Protein AF-S4PSK9-F1 (afdb_monomer_lite)

Secondary structure (DSSP, 8-state):
-HHHHHHHHHHHHHHHHHTTSSSPP---HHHHHHHHHH-----BT-EEEETTEEEEEEE-SSSTT-EEEE-

InterPro domains:
  IPR001279 Metallo-beta-lactamase [PF16661] (9-71)
  IPR036866 Ribonuclease Z/Hydroxyacylglutathione hydrolase-like [G3DSA:3.60.15.10] (1-71)
  IPR036866 Ribonuclease Z/Hydroxyacylglutathione hydrolase-like [SSF56281] (1-71)
  IPR050698 RNA Processing Metallo-Beta-Lactamase [PTHR11203] (1-71)

Organism: NCBI:txid116150

Sequence (71 aa):
HATKAIYRWLVSDYIKVSNISTEQMLYTESDLENSMDRIETINFHEEKDVRGVRFWAYNAGHVLGAAMFMI

Radius of gyration: 15.24 Å; chains: 1; bounding box: 31×21×42 Å

Foldseek 3Di:
DFVLVVQLVVVVVVQVVVVVDPDDRPDDNVVSVVVSVVDDDADAPDWDDDPNDIKHWHDPPPDVPDTDIDD

Structure (mmCIF, N/CA/C/O backbone):
data_AF-S4PSK9-F1
#
_entry.id   AF-S4PSK9-F1
#
loop_
_atom_site.group_PDB
_atom_site.id
_atom_site.type_symbol
_atom_site.label_atom_id
_atom_site.label_alt_id
_atom_site.label_comp_id
_atom_site.label_asym_id
_atom_site.label_entity_id
_atom_site.label_seq_id
_atom_site.pdbx_PDB_ins_code
_atom_site.Cartn_x
_atom_site.Cartn_y
_atom_site.Cartn_z
_atom_site.occupancy
_atom_site.B_iso_or_equiv
_atom_site.auth_seq_id
_atom_site.auth_comp_id
_atom_site.auth_asym_id
_atom_site.auth_atom_id
_atom_site.pdbx_PDB_model_num
ATOM 1 N N . HIS A 1 1 ? 6.216 -6.084 1.259 1.00 81.06 1 HIS A N 1
ATOM 2 C CA . HIS A 1 1 ? 6.581 -4.707 0.860 1.00 81.06 1 HIS A CA 1
ATOM 3 C C . HIS A 1 1 ? 6.302 -3.717 1.976 1.00 81.06 1 HIS A C 1
ATOM 5 O O . HIS A 1 1 ? 5.309 -3.877 2.678 1.00 81.06 1 HIS A O 1
ATOM 11 N N . ALA A 1 2 ? 7.163 -2.703 2.102 1.00 89.25 2 ALA A N 1
ATOM 12 C CA . ALA A 1 2 ? 7.113 -1.642 3.111 1.00 89.25 2 ALA A CA 1
ATOM 13 C C . ALA A 1 2 ? 5.712 -1.031 3.311 1.00 89.25 2 ALA A C 1
ATOM 15 O O . ALA A 1 2 ? 5.156 -1.112 4.403 1.00 89.25 2 ALA A O 1
ATOM 16 N N . THR A 1 3 ? 5.105 -0.509 2.242 1.00 95.75 3 THR A N 1
ATOM 17 C CA . THR A 1 3 ? 3.813 0.197 2.298 1.00 95.75 3 THR A CA 1
ATOM 18 C C . THR A 1 3 ? 2.675 -0.694 2.782 1.00 95.75 3 THR A C 1
ATOM 20 O O . THR A 1 3 ? 1.904 -0.274 3.634 1.00 95.75 3 THR A O 1
ATOM 23 N N . LYS A 1 4 ? 2.601 -1.949 2.313 1.00 96.00 4 LYS A N 1
ATOM 24 C CA . LYS A 1 4 ? 1.565 -2.909 2.740 1.00 96.00 4 LYS A CA 1
ATOM 25 C C . LYS A 1 4 ? 1.679 -3.253 4.232 1.00 96.00 4 LYS A C 1
ATOM 27 O O . LYS A 1 4 ? 0.668 -3.368 4.913 1.00 96.00 4 LYS A O 1
ATOM 32 N N . ALA A 1 5 ? 2.902 -3.392 4.748 1.00 94.56 5 ALA A N 1
ATOM 33 C CA . ALA A 1 5 ? 3.121 -3.669 6.168 1.00 94.56 5 ALA A CA 1
ATOM 34 C C . ALA A 1 5 ? 2.735 -2.469 7.049 1.00 94.56 5 ALA A C 1
ATOM 36 O O . ALA A 1 5 ? 2.043 -2.646 8.048 1.00 94.56 5 ALA A O 1
ATOM 37 N N . ILE A 1 6 ? 3.141 -1.254 6.659 1.00 95.75 6 ILE A N 1
ATOM 38 C CA . ILE A 1 6 ? 2.795 -0.021 7.383 1.00 95.75 6 ILE A CA 1
ATOM 39 C C . ILE A 1 6 ? 1.286 0.245 7.319 1.00 95.75 6 ILE A C 1
ATOM 41 O O . ILE A 1 6 ? 0.697 0.596 8.336 1.00 95.75 6 ILE A O 1
ATOM 45 N N . TYR A 1 7 ? 0.655 0.019 6.162 1.00 96.88 7 TYR A N 1
ATOM 46 C CA . TYR A 1 7 ? -0.786 0.185 5.955 1.00 96.88 7 TYR A CA 1
ATOM 47 C C . TYR A 1 7 ? -1.613 -0.577 6.996 1.00 96.88 7 TYR A C 1
ATOM 49 O O . TYR A 1 7 ? -2.484 0.023 7.621 1.00 96.88 7 TYR A O 1
ATOM 57 N N . ARG A 1 8 ? -1.296 -1.857 7.251 1.00 95.88 8 ARG A N 1
ATOM 58 C CA . ARG A 1 8 ? -2.021 -2.663 8.245 1.00 95.88 8 ARG A CA 1
ATOM 59 C C . ARG A 1 8 ? -2.026 -1.996 9.619 1.00 95.88 8 ARG A C 1
ATOM 61 O O . ARG A 1 8 ? -3.070 -1.855 10.242 1.00 95.88 8 ARG A O 1
ATOM 68 N N . TRP A 1 9 ? -0.854 -1.585 10.093 1.00 94.69 9 TRP A N 1
ATOM 69 C CA . TRP A 1 9 ? -0.722 -1.013 11.431 1.00 94.69 9 TRP A CA 1
ATOM 70 C C . TRP A 1 9 ? -1.338 0.379 11.529 1.00 94.69 9 TRP A C 1
ATOM 72 O O . TRP A 1 9 ? -2.044 0.658 12.493 1.00 94.69 9 TRP A O 1
ATOM 82 N N . LEU A 1 10 ? -1.117 1.221 10.519 1.00 95.25 10 LEU A N 1
ATOM 83 C CA . LEU A 1 10 ? -1.619 2.591 10.498 1.00 95.25 10 LEU A CA 1
ATOM 84 C C . LEU A 1 10 ? -3.151 2.629 10.443 1.00 95.25 10 LEU A C 1
ATOM 86 O O . LEU A 1 10 ? -3.768 3.401 11.171 1.00 95.25 10 LEU A O 1
ATOM 90 N N . VAL A 1 11 ? -3.778 1.774 9.629 1.00 94.69 11 VAL A N 1
ATOM 91 C CA . VAL A 1 11 ? -5.244 1.729 9.534 1.00 94.69 11 VAL A CA 1
ATOM 92 C C . VAL A 1 11 ? -5.875 1.089 10.773 1.00 94.69 11 VAL A C 1
ATOM 94 O O . VAL A 1 11 ? -6.876 1.611 11.253 1.00 94.69 11 VAL A O 1
ATOM 97 N N . SER A 1 12 ? -5.282 0.035 11.350 1.00 94.31 12 SER A N 1
ATOM 98 C CA . SER A 1 12 ? -5.743 -0.517 12.640 1.00 94.31 12 SER A CA 1
ATOM 99 C C . SER A 1 12 ? -5.728 0.559 13.733 1.00 94.31 12 SER A C 1
ATOM 101 O O . SER A 1 12 ? -6.645 0.639 14.547 1.00 94.31 12 SER A O 1
ATOM 103 N N . ASP A 1 13 ? -4.662 1.362 13.804 1.00 93.19 13 ASP A N 1
ATOM 104 C CA . ASP A 1 13 ? -4.564 2.442 14.790 1.00 93.19 13 ASP A CA 1
ATOM 105 C C . ASP A 1 13 ? -5.642 3.509 14.560 1.00 93.19 13 ASP A C 1
ATOM 107 O O . ASP A 1 13 ? -6.361 3.876 15.489 1.00 93.19 13 ASP A O 1
ATOM 111 N N . TYR A 1 14 ? -5.852 3.906 13.301 1.00 92.00 14 TYR A N 1
ATOM 112 C CA . TYR A 1 14 ? -6.929 4.821 12.930 1.00 92.00 14 TYR A CA 1
ATOM 113 C C . TYR A 1 14 ? -8.310 4.316 13.377 1.00 92.00 14 TYR A C 1
ATOM 115 O O . TYR A 1 14 ? -9.036 5.076 14.010 1.00 92.00 14 TYR A O 1
ATOM 123 N N . ILE A 1 15 ? -8.649 3.043 13.123 1.00 91.31 15 ILE A N 1
ATOM 124 C CA . ILE A 1 15 ? -9.939 2.442 13.521 1.00 91.31 15 ILE A CA 1
ATOM 125 C C . ILE A 1 15 ? -10.135 2.520 15.040 1.00 91.31 15 ILE A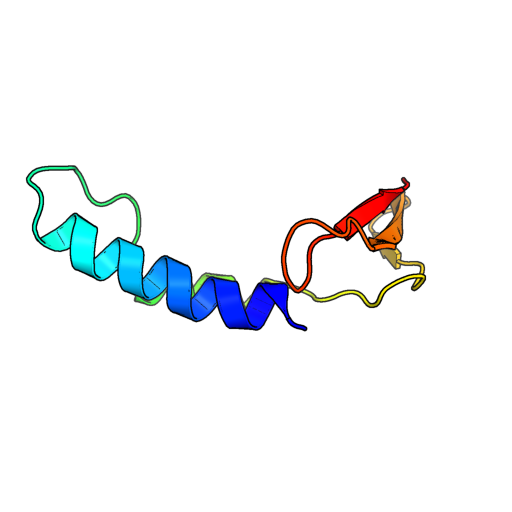 C 1
ATOM 127 O O . ILE A 1 15 ? -11.226 2.820 15.527 1.00 91.31 15 ILE A O 1
ATOM 131 N N . LYS A 1 16 ? -9.077 2.259 15.814 1.00 89.50 16 LYS A N 1
ATOM 132 C CA . LYS A 1 16 ? -9.134 2.312 17.282 1.00 89.50 16 LYS A CA 1
ATOM 133 C C . LYS A 1 16 ? -9.351 3.731 17.791 1.00 89.50 16 LYS A C 1
ATOM 135 O O . LYS A 1 16 ? -10.136 3.917 18.717 1.00 89.50 16 LYS A O 1
ATOM 140 N N . VAL A 1 17 ? -8.682 4.715 17.190 1.00 89.31 17 VAL A N 1
ATOM 141 C CA . VAL A 1 17 ? -8.820 6.130 17.562 1.00 89.31 17 VAL A CA 1
ATOM 142 C C . VAL A 1 17 ? -10.18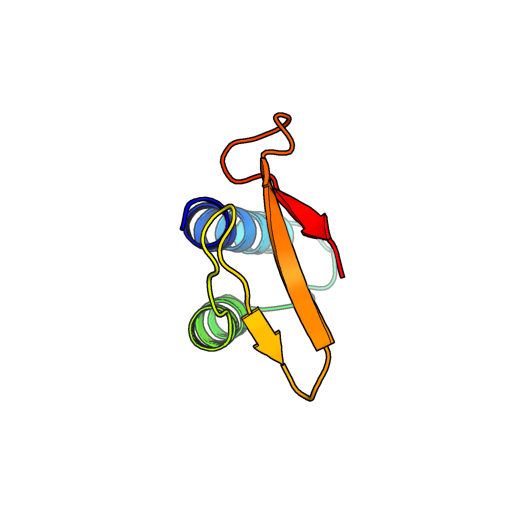7 6.680 17.149 1.00 89.31 17 VAL A C 1
ATOM 144 O O . VAL A 1 17 ? -10.828 7.365 17.946 1.00 89.31 17 VAL A O 1
ATOM 147 N N . SER A 1 18 ? -10.682 6.343 15.955 1.00 86.19 18 SER A N 1
ATOM 148 C CA . SER A 1 18 ? -11.999 6.785 15.479 1.00 86.19 18 SER A CA 1
ATOM 149 C C . SER A 1 18 ? -13.149 6.196 16.292 1.00 86.19 18 SER A C 1
ATOM 151 O O . SER A 1 18 ? -14.180 6.833 16.439 1.00 86.19 18 SER A O 1
ATOM 153 N N . ASN A 1 19 ? -12.972 5.015 16.888 1.00 77.38 19 ASN A N 1
ATOM 154 C CA . ASN A 1 19 ? -13.988 4.416 17.756 1.00 77.38 19 ASN A CA 1
ATOM 155 C C . ASN A 1 19 ? -14.168 5.163 19.099 1.00 77.38 19 ASN A C 1
ATOM 157 O O . ASN A 1 19 ? -15.092 4.869 19.853 1.00 77.38 19 ASN A O 1
ATOM 161 N N . ILE A 1 20 ? -13.271 6.103 19.425 1.00 78.31 20 ILE A N 1
ATOM 162 C CA . ILE A 1 20 ? -13.356 6.966 20.614 1.00 78.31 20 ILE A CA 1
ATOM 163 C C . ILE A 1 20 ? -14.065 8.290 20.278 1.00 78.31 20 ILE A C 1
ATOM 165 O O . ILE A 1 20 ? -14.635 8.927 21.167 1.00 78.31 20 ILE A O 1
ATOM 169 N N . SER A 1 21 ? -14.047 8.720 19.012 1.00 76.12 21 SER A N 1
ATOM 170 C CA . SER A 1 21 ? -14.724 9.939 18.567 1.00 76.12 21 SER A CA 1
ATOM 171 C C . SER A 1 21 ? -16.201 9.667 18.246 1.00 76.12 21 SER A C 1
ATOM 173 O O . SER A 1 21 ? -16.614 8.542 17.988 1.00 76.12 21 SER A O 1
ATOM 175 N N . THR A 1 22 ? -17.036 10.708 18.253 1.00 71.31 22 THR A N 1
ATOM 176 C CA . THR A 1 22 ? -18.449 10.617 17.831 1.00 71.31 22 THR A CA 1
ATOM 177 C C . THR A 1 22 ? -18.617 10.572 16.306 1.00 71.31 22 THR A C 1
ATOM 179 O O . THR A 1 22 ? -19.715 10.801 15.799 1.00 71.31 22 THR A O 1
ATOM 182 N N . GLU A 1 23 ? -17.534 10.346 15.560 1.00 73.62 23 GLU A N 1
ATOM 183 C CA . GLU A 1 23 ? -17.565 10.268 14.103 1.00 73.62 23 GLU A CA 1
ATOM 184 C C . GLU A 1 23 ? -18.098 8.906 13.648 1.00 73.62 23 GLU A C 1
ATOM 186 O O . GLU A 1 23 ? -17.888 7.872 14.283 1.00 73.62 23 GLU A O 1
ATOM 191 N N . GLN A 1 24 ? -18.815 8.896 12.526 1.00 76.62 24 GLN A N 1
ATOM 192 C CA . GLN A 1 24 ? -19.313 7.656 11.949 1.00 76.62 24 GLN A CA 1
ATOM 193 C C . GLN A 1 24 ? -18.137 6.812 11.439 1.00 76.62 24 GLN A C 1
ATOM 195 O O . GLN A 1 24 ? -17.434 7.205 10.509 1.00 76.62 24 GLN A O 1
ATOM 200 N N . MET A 1 25 ? -17.962 5.625 12.018 1.00 82.44 25 MET A N 1
ATOM 201 C CA . MET A 1 25 ? -16.969 4.647 11.572 1.00 82.44 25 MET A CA 1
ATOM 202 C C . MET A 1 25 ? -17.256 4.204 10.131 1.00 82.44 25 MET A C 1
ATOM 204 O O . MET A 1 25 ? -18.331 3.680 9.836 1.00 82.44 25 MET A O 1
ATOM 208 N N . LEU A 1 26 ? -16.287 4.407 9.236 1.00 87.06 26 LEU A N 1
ATOM 209 C CA . LEU A 1 26 ? -16.411 4.061 7.814 1.00 87.06 26 LEU A CA 1
ATOM 210 C C . LEU A 1 26 ? -16.093 2.589 7.517 1.00 87.06 26 LEU A C 1
ATOM 212 O O . LEU A 1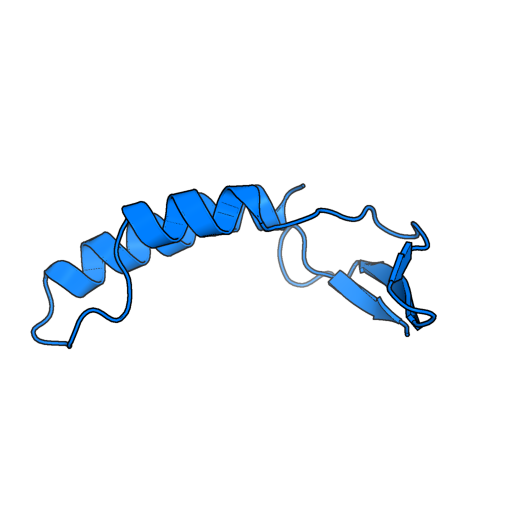 26 ? -16.584 2.048 6.530 1.00 87.06 26 LEU A O 1
ATOM 216 N N . TYR A 1 27 ? -15.250 1.959 8.335 1.00 89.88 27 TYR A N 1
ATOM 217 C CA . TYR A 1 27 ? -14.775 0.589 8.143 1.00 89.88 27 TYR A CA 1
ATOM 218 C C . TYR A 1 27 ? -14.369 -0.047 9.474 1.00 89.88 27 TYR A C 1
ATOM 220 O O . TYR A 1 27 ? -14.080 0.642 10.455 1.00 89.88 27 TYR A O 1
ATOM 228 N N . THR A 1 28 ? -14.362 -1.378 9.499 1.00 92.12 28 THR A N 1
AT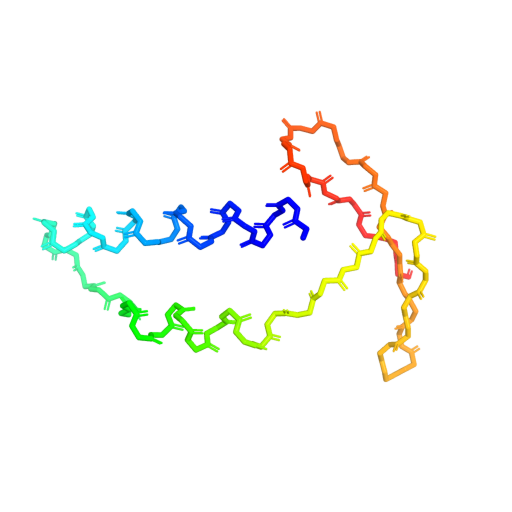OM 229 C CA . THR A 1 28 ? -14.047 -2.201 10.672 1.00 92.12 28 THR A CA 1
ATOM 230 C C . THR A 1 28 ? -12.691 -2.899 10.539 1.00 92.12 28 THR A C 1
ATOM 232 O O . THR A 1 28 ? -12.101 -2.954 9.461 1.00 92.12 28 THR A O 1
ATOM 235 N N . GLU A 1 29 ? -12.207 -3.500 11.630 1.00 91.62 29 GLU A N 1
ATOM 236 C CA . GLU A 1 29 ? -10.990 -4.328 11.605 1.00 91.62 29 GLU A CA 1
ATOM 237 C C . GLU A 1 29 ? -11.130 -5.520 10.639 1.00 91.62 29 GLU A C 1
ATOM 239 O O . GLU A 1 29 ? -10.176 -5.901 9.965 1.00 91.62 29 GLU A O 1
ATOM 244 N N . SER A 1 30 ? -12.338 -6.083 10.512 1.00 94.75 30 SER A N 1
ATOM 245 C CA . SER A 1 30 ? -12.591 -7.163 9.554 1.00 94.75 30 SER A CA 1
ATOM 246 C C . SER A 1 30 ? -12.440 -6.686 8.111 1.00 94.75 30 SER A C 1
ATOM 248 O O . SER A 1 30 ? -11.958 -7.442 7.271 1.00 94.75 30 SER A O 1
ATOM 250 N N . ASP A 1 31 ? -12.841 -5.448 7.811 1.00 95.81 31 ASP A N 1
ATOM 251 C CA . ASP A 1 31 ? -12.691 -4.871 6.473 1.00 95.81 31 ASP A CA 1
ATOM 252 C C . ASP A 1 31 ? -11.216 -4.626 6.136 1.00 95.81 31 ASP A C 1
ATOM 254 O O . ASP A 1 31 ? -10.805 -4.828 4.992 1.00 95.81 31 ASP A O 1
ATOM 258 N N . LEU A 1 32 ? -10.411 -4.246 7.136 1.00 95.44 32 LEU A N 1
ATOM 259 C CA . LEU A 1 32 ? -8.962 -4.105 7.003 1.00 95.44 32 LEU A CA 1
ATOM 260 C C . LEU A 1 32 ? -8.286 -5.444 6.675 1.00 95.44 32 LEU A C 1
ATOM 262 O O . LEU A 1 32 ? -7.501 -5.515 5.733 1.00 95.44 32 LEU A O 1
ATOM 266 N N . GLU A 1 33 ? -8.592 -6.514 7.407 1.00 95.62 33 GLU A N 1
ATOM 267 C CA . GLU A 1 33 ? -8.002 -7.831 7.121 1.00 95.62 33 GLU A CA 1
ATOM 268 C C . GLU A 1 33 ? -8.436 -8.346 5.735 1.00 95.62 33 GLU A C 1
ATOM 270 O O . GLU A 1 33 ? -7.604 -8.789 4.943 1.00 95.62 33 GLU A O 1
ATOM 275 N N . ASN A 1 34 ? -9.707 -8.156 5.365 1.00 96.88 34 ASN A N 1
ATOM 276 C CA . ASN A 1 34 ? -10.195 -8.497 4.026 1.00 96.88 34 ASN A CA 1
ATOM 277 C C . ASN A 1 34 ? -9.503 -7.683 2.912 1.00 96.88 34 ASN A C 1
ATOM 279 O O . ASN A 1 34 ? -9.318 -8.181 1.798 1.00 96.88 34 ASN A O 1
ATOM 283 N N . SER A 1 35 ? -9.127 -6.423 3.167 1.00 97.00 35 SER A N 1
ATOM 284 C CA . SER A 1 35 ? -8.409 -5.602 2.184 1.00 97.00 35 SER A CA 1
ATOM 285 C C . SER A 1 35 ? -6.959 -6.064 2.012 1.00 97.00 35 SER A C 1
ATOM 287 O O . SER A 1 35 ? -6.445 -6.057 0.891 1.00 97.00 35 SER A O 1
ATOM 289 N N . MET A 1 36 ? -6.318 -6.539 3.086 1.00 96.75 36 MET A N 1
ATOM 290 C CA . MET A 1 36 ? -4.937 -7.025 3.065 1.00 96.75 36 MET A CA 1
ATOM 291 C C . MET A 1 36 ? -4.740 -8.188 2.094 1.00 96.75 36 MET A C 1
ATOM 293 O O . MET A 1 36 ? -3.736 -8.202 1.374 1.00 96.75 36 MET A O 1
ATOM 297 N N . ASP A 1 37 ? -5.696 -9.109 2.007 1.00 95.38 37 ASP A N 1
ATOM 298 C CA . ASP A 1 37 ? -5.639 -10.242 1.076 1.00 95.38 37 ASP A CA 1
ATOM 299 C C . ASP A 1 37 ? -5.781 -9.815 -0.390 1.00 95.38 37 ASP A C 1
ATOM 301 O O . ASP A 1 37 ? -5.222 -10.443 -1.289 1.00 95.38 37 ASP A O 1
ATOM 305 N N . ARG A 1 38 ? -6.474 -8.701 -0.645 1.00 96.38 38 ARG A N 1
ATOM 306 C CA . ARG A 1 38 ? -6.701 -8.168 -1.997 1.00 96.38 38 ARG A CA 1
ATOM 307 C C . ARG A 1 38 ? -5.556 -7.297 -2.512 1.00 96.38 38 ARG A C 1
ATOM 309 O O . ARG A 1 38 ? -5.474 -7.060 -3.715 1.00 96.38 38 ARG A O 1
ATOM 316 N N . ILE A 1 39 ? -4.701 -6.780 -1.630 1.00 97.25 39 ILE A N 1
ATOM 317 C CA . ILE A 1 39 ? -3.597 -5.892 -2.014 1.00 97.25 39 ILE A CA 1
ATOM 318 C C . ILE A 1 39 ? -2.443 -6.712 -2.593 1.00 97.25 39 ILE A C 1
ATOM 320 O O . ILE A 1 39 ? -1.738 -7.426 -1.875 1.00 97.25 39 ILE A O 1
ATOM 324 N N . GLU A 1 40 ? -2.179 -6.529 -3.880 1.00 95.94 40 GLU A N 1
ATOM 325 C CA . GLU A 1 40 ? -0.976 -7.039 -4.529 1.00 95.94 40 GLU A CA 1
ATOM 326 C C . GLU A 1 40 ? 0.200 -6.078 -4.344 1.00 95.94 40 GLU A C 1
ATOM 328 O O . GLU A 1 40 ? 0.040 -4.859 -4.283 1.00 95.94 40 GLU A O 1
ATOM 333 N N . THR A 1 41 ? 1.408 -6.626 -4.266 1.00 95.62 41 THR A N 1
ATOM 334 C CA . THR A 1 41 ? 2.628 -5.830 -4.127 1.00 95.62 41 THR A CA 1
ATOM 335 C C . THR A 1 41 ? 3.448 -5.840 -5.409 1.00 95.62 41 THR A C 1
ATOM 337 O O . THR A 1 41 ? 3.387 -6.803 -6.166 1.00 95.62 41 THR A O 1
ATOM 340 N N . ILE A 1 42 ? 4.224 -4.781 -5.623 1.00 96.31 42 ILE A N 1
ATOM 341 C CA . ILE A 1 42 ? 5.127 -4.609 -6.763 1.00 96.31 42 ILE A CA 1
ATOM 342 C C . ILE A 1 42 ? 6.480 -4.104 -6.257 1.00 96.31 42 ILE A C 1
ATOM 344 O O . ILE A 1 42 ? 6.531 -3.287 -5.326 1.00 96.31 42 ILE A O 1
ATOM 348 N N . ASN A 1 43 ? 7.571 -4.598 -6.839 1.00 95.12 43 ASN A N 1
ATOM 349 C CA . ASN A 1 43 ? 8.915 -4.117 -6.550 1.00 95.12 43 ASN A CA 1
ATOM 350 C C . ASN A 1 43 ? 9.248 -2.839 -7.320 1.00 95.12 43 ASN A C 1
ATOM 352 O O . ASN A 1 43 ? 8.666 -2.518 -8.354 1.00 95.12 43 ASN A O 1
ATOM 356 N N . PHE A 1 44 ? 10.224 -2.088 -6.810 1.00 95.44 44 PHE A N 1
ATOM 357 C CA . PHE A 1 44 ? 10.751 -0.952 -7.555 1.00 95.44 44 PHE A CA 1
ATOM 358 C C . PHE A 1 44 ? 11.408 -1.433 -8.847 1.00 95.44 44 PHE A C 1
ATOM 360 O O . PHE A 1 44 ? 12.187 -2.385 -8.828 1.00 95.44 44 PHE A O 1
ATOM 367 N N . HIS A 1 45 ? 11.116 -0.732 -9.939 1.00 95.06 45 HIS A N 1
ATOM 368 C CA . HIS A 1 45 ? 11.561 -1.033 -11.300 1.00 95.06 45 HIS A CA 1
ATOM 369 C C . HIS A 1 45 ? 11.073 -2.385 -11.857 1.00 95.06 45 HIS A C 1
ATOM 371 O O . HIS A 1 45 ? 11.535 -2.801 -12.915 1.00 95.06 45 HIS A O 1
ATOM 377 N N . GLU A 1 46 ? 10.138 -3.060 -11.181 1.00 96.38 46 GLU A N 1
ATOM 378 C CA . GLU A 1 46 ? 9.408 -4.199 -11.742 1.00 96.38 46 GLU A CA 1
ATOM 379 C C . GLU A 1 46 ? 8.307 -3.684 -12.668 1.00 96.38 46 GLU A C 1
ATOM 381 O O . GLU A 1 46 ? 7.537 -2.800 -12.288 1.00 96.38 46 GLU A O 1
ATOM 386 N N . GLU A 1 47 ? 8.230 -4.242 -13.873 1.00 96.56 47 GLU A N 1
ATOM 387 C CA . GLU A 1 47 ? 7.149 -3.961 -14.811 1.00 96.56 47 GLU A CA 1
ATOM 388 C C . GLU A 1 47 ? 5.983 -4.922 -14.574 1.00 96.56 47 GLU A C 1
ATOM 390 O O . GLU A 1 47 ? 6.165 -6.140 -14.543 1.00 96.56 47 GLU A O 1
ATOM 395 N N . LYS A 1 48 ? 4.776 -4.370 -14.445 1.00 97.25 48 LYS A N 1
ATOM 396 C CA . LYS A 1 48 ? 3.541 -5.131 -14.288 1.00 97.25 48 LYS A CA 1
ATOM 397 C C . LYS A 1 48 ? 2.542 -4.733 -15.365 1.00 97.25 48 LYS A C 1
ATOM 399 O O . LYS A 1 48 ? 2.338 -3.549 -15.604 1.00 97.25 48 LYS A O 1
ATOM 404 N N . ASP A 1 49 ? 1.911 -5.722 -15.992 1.00 97.25 49 ASP A N 1
ATOM 405 C CA . ASP A 1 49 ? 0.803 -5.522 -16.930 1.00 97.25 49 ASP A CA 1
ATOM 406 C C . ASP A 1 49 ? -0.499 -5.972 -16.271 1.00 97.25 49 ASP A C 1
ATOM 408 O O . ASP A 1 49 ? -0.630 -7.116 -15.826 1.00 97.25 49 ASP A O 1
ATOM 412 N N . VAL A 1 50 ? -1.465 -5.061 -16.195 1.00 96.62 50 VAL A N 1
ATOM 413 C CA . VAL A 1 50 ? -2.822 -5.377 -15.766 1.00 96.62 50 VAL A CA 1
ATOM 414 C C . VAL A 1 50 ? -3.787 -4.900 -16.837 1.00 96.62 50 VAL A C 1
ATOM 416 O O . VAL A 1 50 ? -4.012 -3.704 -17.007 1.00 96.62 50 VAL A O 1
ATOM 419 N N . ARG A 1 51 ? -4.413 -5.858 -17.529 1.00 96.81 51 ARG A N 1
ATOM 420 C CA . ARG A 1 51 ? -5.436 -5.599 -18.557 1.00 96.81 51 ARG A CA 1
ATOM 421 C C . ARG A 1 51 ? -4.935 -4.672 -19.679 1.00 96.81 51 ARG A C 1
ATOM 423 O O . ARG A 1 51 ? -5.699 -3.844 -20.169 1.00 96.81 51 ARG A O 1
ATOM 430 N N . GLY A 1 52 ? -3.670 -4.816 -20.083 1.00 96.44 52 GLY A N 1
ATOM 431 C CA . GLY A 1 52 ? -3.049 -4.022 -21.146 1.00 96.44 52 GLY A CA 1
ATOM 432 C C . GLY A 1 52 ? -2.510 -2.667 -20.685 1.00 96.44 52 GLY A C 1
ATOM 433 O O . GLY A 1 52 ? -2.058 -1.883 -21.516 1.00 96.44 52 GLY A O 1
ATOM 434 N N . VAL A 1 53 ? -2.555 -2.380 -19.381 1.00 97.38 53 VAL A N 1
ATOM 435 C CA . VAL A 1 53 ? -1.912 -1.211 -18.776 1.00 97.38 53 VAL A CA 1
ATOM 436 C C . VAL A 1 53 ? -0.617 -1.675 -18.129 1.00 97.38 53 VAL A C 1
ATOM 438 O O . VAL A 1 53 ? -0.640 -2.397 -17.129 1.00 97.38 53 VAL A O 1
ATOM 441 N N . ARG A 1 54 ? 0.508 -1.263 -18.713 1.00 97.62 54 ARG A N 1
ATOM 442 C CA . ARG A 1 54 ? 1.846 -1.532 -18.184 1.00 97.62 54 ARG A CA 1
ATOM 443 C C . ARG A 1 54 ? 2.230 -0.418 -17.230 1.00 97.62 54 ARG A C 1
ATOM 445 O O . ARG A 1 54 ? 2.013 0.742 -17.534 1.00 97.62 54 ARG A O 1
ATOM 452 N N . PHE A 1 55 ? 2.789 -0.764 -16.083 1.00 98.00 55 PHE A N 1
ATOM 453 C CA . PHE A 1 55 ? 3.272 0.223 -15.131 1.00 98.00 55 PHE A CA 1
ATOM 454 C C . PHE A 1 55 ? 4.434 -0.318 -14.308 1.00 98.00 55 PHE A C 1
ATOM 456 O O . PHE A 1 55 ? 4.596 -1.528 -14.144 1.00 98.00 55 PHE A O 1
ATOM 463 N N . TRP A 1 56 ? 5.238 0.590 -13.766 1.00 97.88 56 TRP A N 1
ATOM 464 C CA . TRP A 1 56 ? 6.323 0.270 -12.839 1.00 97.88 56 TRP A CA 1
ATOM 465 C C . TRP A 1 56 ? 6.512 1.381 -11.808 1.00 97.88 56 TRP A C 1
ATOM 467 O O . TRP A 1 56 ? 6.032 2.505 -11.973 1.00 97.88 56 TRP A O 1
ATOM 477 N N . ALA A 1 57 ? 7.202 1.056 -10.716 1.00 97.06 57 ALA A N 1
ATOM 478 C CA . ALA A 1 57 ? 7.380 1.948 -9.575 1.00 97.06 57 ALA A CA 1
ATOM 479 C C . ALA A 1 57 ? 8.826 2.458 -9.443 1.00 97.06 57 ALA A C 1
ATOM 481 O O . ALA A 1 57 ? 9.766 1.666 -9.426 1.00 97.06 57 ALA A O 1
ATOM 482 N N . TYR A 1 58 ? 9.001 3.765 -9.246 1.00 96.94 58 TYR A N 1
ATOM 483 C CA . TYR A 1 58 ? 10.257 4.401 -8.823 1.00 96.94 58 TYR A CA 1
ATOM 484 C C . TYR A 1 58 ? 10.201 4.815 -7.350 1.00 96.94 58 TYR A C 1
ATOM 486 O O . TYR A 1 58 ? 9.121 5.040 -6.808 1.00 96.94 58 TYR A O 1
ATOM 494 N N . ASN A 1 59 ? 11.358 4.976 -6.702 1.00 95.56 59 ASN A N 1
ATOM 495 C CA . ASN A 1 59 ? 11.431 5.519 -5.341 1.00 95.56 59 ASN A CA 1
ATOM 496 C C . ASN A 1 59 ? 11.013 6.999 -5.316 1.00 95.56 59 ASN A C 1
ATOM 498 O O . ASN A 1 59 ? 11.567 7.801 -6.064 1.00 95.56 59 ASN A O 1
ATOM 502 N N . ALA A 1 60 ? 10.094 7.374 -4.420 1.00 95.75 60 ALA A N 1
ATOM 503 C CA . ALA A 1 60 ? 9.651 8.768 -4.269 1.00 95.75 60 ALA A CA 1
ATOM 504 C C . ALA A 1 60 ? 10.436 9.568 -3.207 1.00 95.75 60 ALA A C 1
ATOM 506 O O . ALA A 1 60 ? 10.396 10.793 -3.205 1.00 95.75 60 ALA A O 1
ATOM 507 N N . GLY A 1 61 ? 11.129 8.897 -2.278 1.00 92.00 61 GLY A N 1
ATOM 508 C CA . GLY A 1 61 ? 12.041 9.539 -1.315 1.00 92.00 61 GLY A CA 1
ATOM 509 C C . GLY A 1 61 ? 11.405 10.321 -0.151 1.00 92.00 61 GLY A C 1
ATOM 510 O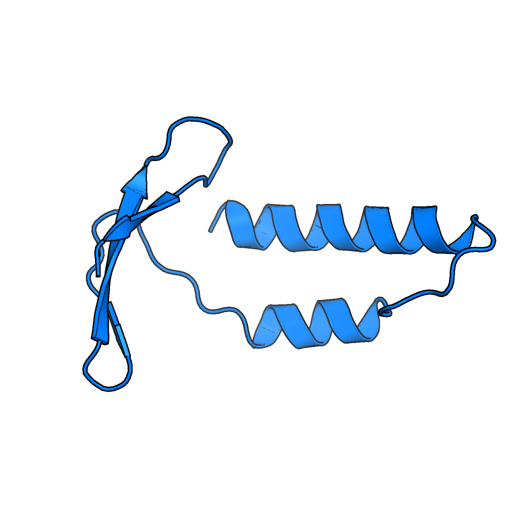 O . GLY A 1 61 ? 12.141 10.936 0.611 1.00 92.00 61 GLY A O 1
ATOM 511 N N . HIS A 1 62 ? 10.077 10.298 0.022 1.00 93.94 62 HIS A N 1
ATOM 512 C CA . HIS A 1 62 ? 9.386 11.054 1.084 1.00 93.94 62 HIS A CA 1
ATOM 513 C C . HIS A 1 62 ? 9.171 10.258 2.385 1.00 93.94 62 HIS A C 1
ATOM 515 O O . HIS A 1 62 ? 9.432 10.757 3.476 1.00 93.94 62 HIS A O 1
ATOM 521 N N . VAL A 1 63 ? 8.712 9.010 2.268 1.00 95.75 63 VAL A N 1
ATOM 522 C CA . VAL A 1 63 ? 8.512 8.073 3.385 1.00 95.75 63 VAL A CA 1
ATOM 523 C C . VAL A 1 63 ? 8.942 6.669 2.969 1.00 95.75 63 VAL A C 1
ATOM 525 O O . VAL A 1 63 ? 9.085 6.371 1.779 1.00 95.75 63 VAL A O 1
ATOM 528 N N . LEU A 1 64 ? 9.150 5.784 3.944 1.00 93.31 64 LEU A N 1
ATOM 529 C CA . LEU A 1 64 ? 9.546 4.404 3.680 1.00 93.31 64 LEU A CA 1
ATOM 530 C C . 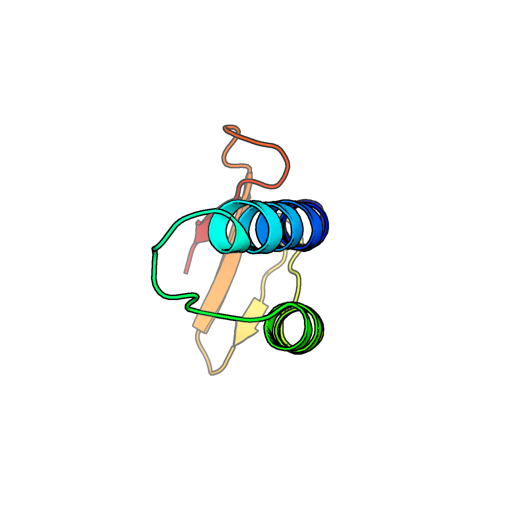LEU A 1 64 ? 8.470 3.679 2.849 1.00 93.31 64 LEU A C 1
ATOM 532 O O . LEU A 1 64 ? 7.323 3.554 3.268 1.00 93.31 64 LEU A O 1
ATOM 536 N N . GLY A 1 65 ? 8.853 3.201 1.662 1.00 92.62 65 GLY A N 1
ATOM 537 C CA . GLY A 1 65 ? 7.940 2.557 0.710 1.00 92.62 65 GLY A CA 1
ATOM 538 C C . GLY A 1 65 ? 7.196 3.512 -0.233 1.00 92.62 65 GLY A C 1
ATOM 539 O O . GLY A 1 65 ? 6.386 3.049 -1.033 1.00 92.62 65 GLY A O 1
ATOM 540 N N . ALA A 1 66 ? 7.464 4.820 -0.184 1.00 95.69 66 ALA A N 1
ATOM 541 C CA . ALA A 1 66 ? 6.864 5.775 -1.111 1.00 95.69 66 ALA A CA 1
ATOM 542 C C . ALA A 1 66 ? 7.312 5.513 -2.559 1.00 95.69 66 ALA A C 1
ATOM 544 O O . ALA A 1 66 ? 8.510 5.382 -2.834 1.00 95.69 66 ALA A O 1
ATOM 545 N N . ALA A 1 67 ? 6.347 5.486 -3.478 1.00 96.62 67 ALA A N 1
ATOM 546 C CA . ALA A 1 67 ? 6.564 5.159 -4.880 1.00 96.62 67 ALA A CA 1
ATOM 547 C C . ALA A 1 67 ? 5.926 6.189 -5.821 1.00 96.62 67 ALA A C 1
ATOM 549 O O . ALA A 1 67 ? 4.836 6.688 -5.546 1.00 96.62 67 ALA A O 1
ATOM 550 N N . MET A 1 68 ? 6.592 6.470 -6.942 1.00 97.25 68 MET A N 1
ATOM 551 C CA . MET A 1 68 ? 6.011 7.151 -8.105 1.00 97.25 68 MET A CA 1
ATOM 552 C C . MET A 1 68 ? 5.744 6.105 -9.188 1.00 97.25 68 MET A C 1
ATOM 554 O O . MET A 1 68 ? 6.657 5.358 -9.539 1.00 97.25 68 MET A O 1
ATOM 558 N N . PHE A 1 69 ? 4.519 6.042 -9.705 1.00 97.31 69 PHE A N 1
ATOM 559 C CA . PHE A 1 69 ? 4.140 5.086 -10.747 1.00 97.31 69 PHE A CA 1
ATOM 560 C C . PHE A 1 69 ? 4.243 5.723 -12.132 1.00 97.31 69 PHE A C 1
ATOM 562 O O . PHE A 1 69 ? 3.681 6.792 -12.361 1.00 97.31 69 PHE A O 1
ATOM 569 N N . MET A 1 70 ? 4.947 5.050 -13.038 1.00 95.94 70 MET A N 1
ATOM 570 C CA . MET A 1 70 ? 4.938 5.342 -14.471 1.00 95.94 70 MET A CA 1
ATOM 571 C C . MET A 1 70 ? 3.970 4.370 -15.145 1.00 95.94 70 MET A C 1
ATOM 573 O O . MET A 1 70 ? 3.997 3.187 -14.804 1.00 95.94 70 MET A O 1
ATOM 577 N N . ILE A 1 71 ? 3.125 4.872 -16.046 1.00 95.00 71 ILE A N 1
ATOM 578 C CA . ILE A 1 71 ? 2.073 4.135 -16.766 1.00 95.00 71 ILE A CA 1
ATOM 579 C C . ILE A 1 71 ? 2.273 4.355 -18.266 1.00 95.00 71 ILE A C 1
ATOM 581 O O . ILE A 1 71 ? 2.551 5.522 -18.628 1.00 95.00 71 ILE A O 1
#

pLDDT: mean 92.9, std 6.25, range [71.31, 98.0]